Protein AF-A0A7V9MUY6-F1 (afdb_monomer_lite)

Structure (mmCIF, N/CA/C/O backbone):
data_AF-A0A7V9MUY6-F1
#
_entry.id   AF-A0A7V9MUY6-F1
#
loop_
_atom_site.group_PDB
_atom_site.id
_atom_site.type_symbol
_atom_site.label_atom_id
_atom_site.label_alt_id
_atom_site.label_comp_id
_atom_site.label_asym_id
_atom_site.label_entity_id
_atom_site.label_seq_id
_atom_site.pdbx_PDB_ins_code
_atom_site.Cartn_x
_atom_site.Cartn_y
_atom_site.Cartn_z
_atom_site.occupancy
_atom_site.B_iso_or_equiv
_atom_site.auth_seq_id
_atom_site.auth_comp_id
_atom_site.auth_asym_id
_atom_site.auth_atom_id
_atom_site.pdbx_PDB_model_num
ATOM 1 N N . MET A 1 1 ? 4.155 1.383 -14.208 1.00 79.19 1 MET A N 1
ATOM 2 C CA . MET A 1 1 ? 2.855 2.012 -13.908 1.00 79.19 1 MET A CA 1
ATOM 3 C C . MET A 1 1 ? 2.515 1.630 -12.487 1.00 79.19 1 MET A C 1
ATOM 5 O O . MET A 1 1 ? 2.610 0.447 -12.193 1.00 79.19 1 MET A O 1
ATOM 9 N N . THR A 1 2 ? 2.248 2.631 -11.652 1.00 97.62 2 THR A N 1
ATOM 10 C CA . THR A 1 2 ? 2.020 2.510 -10.209 1.00 97.62 2 THR A CA 1
ATOM 11 C C . THR A 1 2 ? 0.658 3.117 -9.907 1.00 97.62 2 THR A C 1
ATOM 13 O O . THR A 1 2 ? 0.421 4.258 -10.305 1.00 97.62 2 THR A O 1
ATOM 16 N N . TYR A 1 3 ? -0.215 2.377 -9.228 1.00 98.31 3 TYR A N 1
ATOM 17 C CA . TYR A 1 3 ? -1.560 2.824 -8.895 1.00 98.31 3 TYR A CA 1
ATOM 18 C C . TYR A 1 3 ? -1.998 2.338 -7.510 1.00 98.31 3 TYR A C 1
ATOM 20 O O . TYR A 1 3 ? -1.922 1.152 -7.182 1.00 98.31 3 TYR A O 1
ATOM 28 N N . CYS A 1 4 ? -2.484 3.291 -6.721 1.00 98.31 4 CYS A N 1
ATOM 29 C CA . CYS A 1 4 ? -2.986 3.109 -5.368 1.00 98.31 4 CYS A CA 1
ATOM 30 C C . CYS A 1 4 ? -4.335 3.830 -5.249 1.00 98.31 4 CYS A C 1
ATOM 32 O O . CYS A 1 4 ? -4.524 4.891 -5.847 1.00 98.31 4 CYS A O 1
ATOM 34 N N . LEU A 1 5 ? -5.255 3.269 -4.469 1.00 98.19 5 LEU A N 1
ATOM 35 C CA . LEU A 1 5 ? -6.594 3.803 -4.230 1.00 98.19 5 LEU A CA 1
ATOM 36 C C . LEU A 1 5 ? -6.920 3.739 -2.737 1.00 98.19 5 LEU A C 1
ATOM 38 O O . LEU A 1 5 ? -6.625 2.745 -2.071 1.00 98.19 5 LEU A O 1
ATOM 42 N N . GLY A 1 6 ? -7.592 4.779 -2.245 1.00 98.25 6 GLY A N 1
ATOM 43 C CA . GLY A 1 6 ? -8.255 4.780 -0.949 1.00 98.25 6 GLY A CA 1
ATOM 44 C C . GLY A 1 6 ? -9.675 5.326 -1.065 1.00 98.25 6 GLY A C 1
ATOM 45 O O . GLY A 1 6 ? -9.896 6.335 -1.732 1.00 98.25 6 GLY A O 1
ATOM 46 N N . ILE A 1 7 ? -10.630 4.653 -0.427 1.00 98.62 7 ILE A N 1
ATOM 47 C CA . ILE A 1 7 ? -12.044 5.035 -0.391 1.00 98.62 7 ILE A CA 1
ATOM 48 C C . ILE A 1 7 ? -12.471 5.166 1.066 1.00 98.62 7 ILE A C 1
ATOM 50 O O . ILE A 1 7 ? -12.364 4.207 1.831 1.00 98.62 7 ILE A O 1
ATOM 54 N N . VAL A 1 8 ? -12.990 6.340 1.424 1.00 98.25 8 VAL A N 1
ATOM 55 C CA . VAL A 1 8 ? -13.608 6.607 2.726 1.00 98.25 8 VAL A CA 1
ATOM 56 C C . VAL A 1 8 ? -15.110 6.366 2.615 1.00 98.25 8 VAL A C 1
ATOM 58 O O . VAL A 1 8 ? -15.773 6.927 1.745 1.00 98.25 8 VAL A O 1
ATOM 61 N N . LEU A 1 9 ? -15.640 5.533 3.503 1.00 98.50 9 LEU A N 1
ATOM 62 C CA . LEU A 1 9 ? -17.050 5.178 3.600 1.00 98.50 9 LEU A CA 1
ATOM 63 C C . LEU A 1 9 ? -17.554 5.482 5.018 1.00 98.50 9 LEU A C 1
ATOM 65 O O . LEU A 1 9 ? -16.768 5.447 5.965 1.00 98.50 9 LEU A O 1
ATOM 69 N N . PRO A 1 10 ? -18.870 5.671 5.215 1.00 98.38 10 PRO A N 1
ATOM 70 C CA . PRO A 1 10 ? -19.438 5.771 6.560 1.00 98.38 10 PRO A CA 1
ATOM 71 C C . PRO A 1 10 ? -19.105 4.564 7.455 1.00 98.38 10 PRO A C 1
ATOM 73 O O . PRO A 1 10 ? -18.963 4.714 8.662 1.00 98.38 10 PRO A O 1
ATOM 76 N N . ALA A 1 11 ? -18.953 3.372 6.862 1.00 98.12 11 ALA A N 1
ATOM 77 C CA . ALA A 1 11 ? -18.629 2.134 7.574 1.00 98.12 11 ALA A CA 1
ATOM 78 C C . ALA A 1 11 ? -17.120 1.896 7.787 1.00 98.12 11 ALA A C 1
ATOM 80 O O . ALA A 1 11 ? -16.754 0.938 8.464 1.00 98.12 11 ALA A O 1
ATOM 81 N N . GLY A 1 12 ? -16.237 2.714 7.200 1.00 97.25 12 GLY A N 1
ATOM 82 C CA . GLY A 1 12 ? -14.791 2.527 7.319 1.00 97.25 12 GLY A CA 1
ATOM 83 C C . GLY A 1 12 ? -14.007 2.898 6.063 1.00 97.25 12 GLY A C 1
ATOM 84 O O . GLY A 1 12 ? -14.399 3.773 5.296 1.00 97.25 12 GLY A O 1
ATOM 85 N N . LEU A 1 13 ? -12.869 2.235 5.859 1.00 97.94 13 LEU A N 1
ATOM 86 C CA . LEU A 1 13 ? -11.898 2.562 4.816 1.00 97.94 13 LEU A CA 1
ATOM 87 C C . LEU A 1 13 ? -11.598 1.334 3.948 1.00 97.94 13 LEU A C 1
ATOM 89 O O . LEU A 1 13 ? -11.381 0.243 4.474 1.00 97.94 13 LEU A O 1
ATOM 93 N N . VAL A 1 14 ? -11.534 1.520 2.629 1.00 98.19 14 VAL A N 1
ATOM 94 C CA . VAL A 1 14 ? -11.052 0.509 1.673 1.00 98.19 14 VAL A CA 1
ATOM 95 C C . VAL A 1 14 ? -9.778 1.027 1.023 1.00 98.19 14 VAL A C 1
ATOM 97 O O . VAL A 1 14 ? -9.770 2.126 0.475 1.00 98.19 14 VAL A O 1
ATOM 100 N N . LEU A 1 15 ? -8.707 0.238 1.072 1.00 98.50 15 LEU A N 1
ATOM 101 C CA . LEU A 1 15 ? -7.393 0.593 0.541 1.00 98.50 15 LEU A CA 1
ATOM 102 C C . LEU A 1 15 ? -6.885 -0.522 -0.377 1.00 98.50 15 LEU A C 1
ATOM 104 O O . LEU A 1 15 ? -6.998 -1.699 -0.035 1.00 98.50 15 LEU A O 1
ATOM 108 N N . ALA A 1 16 ? -6.301 -0.164 -1.518 1.00 98.38 16 ALA A N 1
ATOM 109 C CA . ALA A 1 16 ? -5.707 -1.118 -2.452 1.00 98.38 16 ALA A CA 1
ATOM 110 C C . ALA A 1 16 ? -4.504 -0.507 -3.179 1.00 98.38 16 ALA A C 1
ATOM 112 O O . ALA A 1 16 ? -4.510 0.675 -3.524 1.00 98.38 16 ALA A O 1
ATOM 113 N N . SER A 1 17 ? -3.487 -1.321 -3.456 1.00 98.38 17 SER A N 1
ATOM 114 C CA . SER A 1 17 ? -2.350 -0.936 -4.294 1.00 98.38 17 SER A CA 1
ATOM 115 C C . SER A 1 17 ? -1.919 -2.061 -5.221 1.00 98.38 17 SER A C 1
ATOM 117 O O . SER A 1 17 ? -2.053 -3.248 -4.916 1.00 98.38 17 SER A O 1
ATOM 119 N N . ASP A 1 18 ? -1.387 -1.676 -6.376 1.00 98.38 18 ASP A N 1
ATOM 120 C CA . ASP A 1 18 ? -0.666 -2.584 -7.254 1.00 98.38 18 ASP A CA 1
ATOM 121 C C . ASP A 1 18 ? 0.799 -2.759 -6.786 1.00 98.38 18 ASP A C 1
ATOM 123 O O . ASP A 1 18 ? 1.298 -2.050 -5.912 1.00 98.38 18 ASP A O 1
ATOM 127 N N . SER A 1 19 ? 1.550 -3.666 -7.416 1.00 98.06 19 SER A N 1
ATOM 128 C CA . SER A 1 19 ? 2.953 -3.937 -7.052 1.00 98.06 19 SER A CA 1
ATOM 129 C C . SER A 1 19 ? 3.981 -3.625 -8.139 1.00 98.06 19 SER A C 1
ATOM 131 O O . SER A 1 19 ? 5.173 -3.645 -7.852 1.00 98.06 19 SER A O 1
ATOM 133 N N . ARG A 1 20 ? 3.578 -3.299 -9.373 1.00 98.44 20 ARG A N 1
ATOM 134 C CA . ARG A 1 20 ? 4.533 -3.011 -10.451 1.00 98.44 20 ARG A CA 1
ATOM 135 C C . ARG A 1 20 ? 5.228 -1.675 -10.178 1.00 98.44 20 ARG A C 1
ATOM 137 O O . ARG A 1 20 ? 4.556 -0.663 -10.013 1.00 98.44 20 ARG A O 1
ATOM 144 N N . SER A 1 21 ? 6.556 -1.658 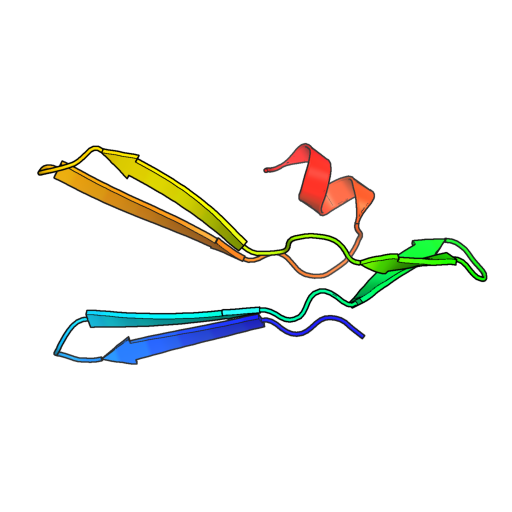-10.170 1.00 98.00 21 SER A N 1
ATOM 145 C CA . SER A 1 21 ? 7.359 -0.450 -9.941 1.00 98.00 21 SER A CA 1
ATOM 146 C C . SER A 1 21 ? 8.477 -0.333 -10.966 1.00 98.00 21 SER A C 1
ATOM 148 O O . SER A 1 21 ? 9.010 -1.341 -11.422 1.00 98.00 21 SER A O 1
ATOM 150 N N . ASN A 1 22 ? 8.830 0.903 -11.313 1.00 97.62 22 ASN A N 1
ATOM 151 C CA . ASN A 1 22 ? 10.053 1.199 -12.050 1.00 97.62 22 ASN A CA 1
ATOM 152 C C . ASN A 1 22 ? 11.191 1.391 -11.031 1.00 97.62 22 ASN A C 1
ATOM 154 O O . ASN A 1 22 ? 11.114 2.304 -10.209 1.00 97.62 22 ASN A O 1
ATOM 158 N N . ALA A 1 23 ? 12.192 0.513 -11.069 1.00 97.00 23 ALA A N 1
ATOM 159 C CA . ALA A 1 23 ? 13.388 0.562 -10.227 1.00 97.00 23 ALA A CA 1
ATOM 160 C C . ALA A 1 23 ? 14.632 1.081 -10.978 1.00 97.00 23 ALA A C 1
ATOM 162 O O . ALA A 1 23 ? 15.700 1.193 -10.387 1.00 97.00 23 ALA A O 1
ATOM 163 N N . GLY A 1 24 ? 14.494 1.417 -12.262 1.00 97.19 24 GLY A N 1
ATOM 164 C CA . GLY A 1 24 ? 15.582 1.824 -13.144 1.00 97.19 24 GLY A CA 1
ATOM 165 C C . GLY A 1 24 ? 15.252 1.535 -14.608 1.00 97.19 24 GLY A C 1
ATOM 166 O O . GLY A 1 24 ? 14.246 0.895 -14.926 1.00 97.19 24 GLY A O 1
ATOM 167 N N . VAL A 1 25 ? 16.114 1.996 -15.516 1.00 97.88 25 VAL A N 1
ATOM 168 C CA . VAL A 1 25 ? 16.015 1.644 -16.942 1.00 97.88 25 VAL A CA 1
ATOM 169 C C . VAL A 1 25 ? 16.049 0.118 -17.071 1.00 97.88 25 VAL A C 1
ATOM 171 O O . VAL A 1 25 ? 16.904 -0.530 -16.475 1.00 97.88 25 VAL A O 1
ATOM 174 N N . ASP A 1 26 ? 15.063 -0.444 -17.774 1.00 97.44 26 ASP A N 1
ATOM 175 C CA . ASP A 1 26 ? 14.850 -1.889 -17.957 1.00 97.44 26 ASP A CA 1
ATOM 176 C C . ASP A 1 26 ? 14.664 -2.713 -16.670 1.00 97.44 26 ASP A C 1
ATOM 178 O O . ASP A 1 26 ? 14.732 -3.942 -16.681 1.00 97.44 26 ASP A O 1
ATOM 182 N N . GLN A 1 27 ? 14.345 -2.056 -15.551 1.00 97.50 27 GLN A N 1
ATOM 183 C CA . GLN A 1 27 ? 14.113 -2.709 -14.263 1.00 97.50 27 GLN A CA 1
ATOM 184 C C . GLN A 1 27 ? 12.685 -2.477 -13.774 1.00 97.50 27 GLN A C 1
ATOM 186 O O . GLN A 1 27 ? 12.403 -1.617 -12.937 1.00 97.50 27 GLN A O 1
ATOM 191 N N . VAL A 1 28 ? 11.756 -3.290 -14.279 1.00 97.69 28 VAL A N 1
ATOM 192 C CA . VAL A 1 28 ? 10.383 -3.343 -13.766 1.00 97.69 28 VAL A CA 1
ATOM 193 C C . VAL A 1 28 ? 10.257 -4.515 -12.802 1.00 97.69 28 VAL A C 1
ATOM 195 O O . VAL A 1 28 ? 10.347 -5.671 -13.204 1.00 97.69 28 VAL A O 1
ATOM 198 N N . THR A 1 29 ? 10.020 -4.219 -11.527 1.00 97.00 29 THR A N 1
ATOM 199 C CA . THR A 1 29 ? 9.967 -5.231 -10.463 1.00 97.00 29 THR A CA 1
ATOM 200 C C . THR A 1 29 ? 8.687 -5.128 -9.635 1.00 97.00 29 THR A C 1
ATOM 202 O O . THR A 1 29 ? 7.881 -4.208 -9.812 1.00 97.00 29 THR A O 1
ATOM 205 N N . ARG A 1 30 ? 8.476 -6.103 -8.747 1.00 98.00 30 ARG A N 1
ATOM 206 C CA . ARG A 1 30 ? 7.390 -6.104 -7.765 1.00 98.00 30 ARG A CA 1
ATOM 207 C C . ARG A 1 30 ? 7.877 -5.491 -6.458 1.00 98.00 30 ARG A C 1
ATOM 209 O O . ARG A 1 30 ? 8.787 -6.020 -5.830 1.00 98.00 30 ARG A O 1
ATOM 216 N N . VAL A 1 31 ? 7.227 -4.416 -6.031 1.00 97.31 31 VAL A N 1
ATOM 217 C CA . VAL A 1 31 ? 7.469 -3.757 -4.743 1.00 97.31 31 VAL A CA 1
ATOM 218 C C . VAL A 1 31 ? 6.144 -3.622 -4.003 1.00 97.31 31 VAL A C 1
ATOM 220 O O . VAL A 1 31 ? 5.118 -3.300 -4.605 1.00 97.31 31 VAL A O 1
ATOM 223 N N . ARG A 1 32 ? 6.158 -3.868 -2.692 1.00 97.50 32 ARG A N 1
ATOM 224 C CA . ARG A 1 32 ? 5.020 -3.592 -1.810 1.00 97.50 32 ARG A CA 1
ATOM 225 C C . ARG A 1 32 ? 4.809 -2.079 -1.717 1.00 97.50 32 ARG A C 1
ATOM 227 O O . ARG A 1 32 ? 5.738 -1.352 -1.394 1.00 97.50 32 ARG A O 1
ATOM 234 N N . LYS A 1 33 ? 3.582 -1.621 -1.967 1.00 98.25 33 LYS A N 1
ATOM 235 C CA . LYS A 1 33 ? 3.185 -0.205 -1.862 1.00 98.25 33 LYS A CA 1
ATOM 236 C C . LYS A 1 33 ? 2.098 0.019 -0.814 1.00 98.25 33 LYS A C 1
ATOM 238 O O . LYS A 1 33 ? 1.265 0.903 -0.968 1.00 98.25 33 LYS A O 1
ATOM 243 N N . PHE A 1 34 ? 2.024 -0.866 0.174 1.00 98.12 34 PHE A N 1
ATOM 244 C CA . PHE A 1 34 ? 1.030 -0.849 1.240 1.00 98.12 34 PHE A CA 1
ATOM 245 C C . PHE A 1 3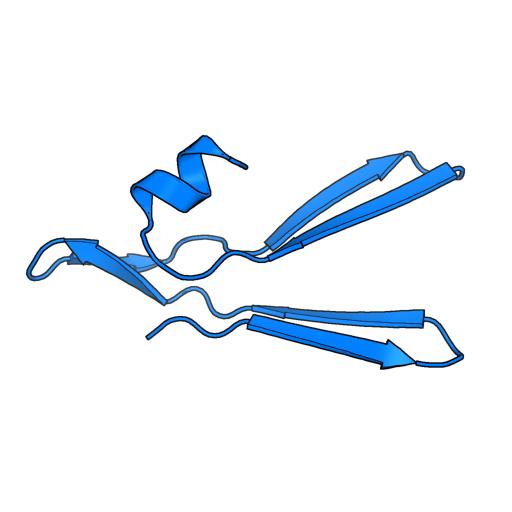4 ? 1.734 -1.213 2.538 1.00 98.12 34 PHE A C 1
ATOM 247 O O . PHE A 1 34 ? 2.108 -2.375 2.718 1.00 98.12 34 PHE A O 1
ATOM 254 N N . GLU A 1 35 ? 1.881 -0.235 3.421 1.00 97.81 35 GLU A N 1
ATOM 255 C CA . GLU A 1 35 ? 2.495 -0.411 4.733 1.00 97.81 35 GLU A CA 1
ATOM 256 C C . GLU A 1 35 ? 1.457 -0.196 5.837 1.00 97.81 35 GLU A C 1
ATOM 258 O O . GLU A 1 35 ? 0.686 0.765 5.782 1.00 97.81 35 GLU A O 1
ATOM 263 N N . LEU A 1 36 ? 1.416 -1.104 6.817 1.00 96.44 36 LEU A N 1
ATOM 264 C CA . LEU A 1 36 ? 0.400 -1.145 7.870 1.00 96.44 36 LEU A CA 1
ATOM 265 C C . LEU A 1 36 ? 1.046 -0.970 9.245 1.00 96.44 36 LEU A C 1
ATOM 267 O O . LEU A 1 36 ? 1.778 -1.836 9.713 1.00 96.44 36 LEU A O 1
ATOM 271 N N . PHE A 1 37 ? 0.663 0.092 9.942 1.00 97.12 37 PHE A N 1
ATOM 272 C CA . PHE A 1 37 ? 1.047 0.352 11.322 1.00 97.12 37 PHE A CA 1
ATOM 273 C C . PHE A 1 37 ? -0.172 0.124 12.215 1.00 97.12 37 PHE A C 1
ATOM 275 O O . PHE A 1 37 ? -1.150 0.871 12.152 1.00 97.12 37 PHE A O 1
ATOM 282 N N . SER A 1 38 ? -0.140 -0.920 13.042 1.00 97.31 38 SER A N 1
ATOM 283 C CA . SER A 1 38 ? -1.269 -1.290 13.899 1.00 97.31 38 SER A CA 1
ATOM 284 C C . SER A 1 38 ? -0.867 -1.334 15.368 1.00 97.31 38 SER A C 1
ATOM 286 O O . SER A 1 38 ? 0.124 -1.959 15.738 1.00 97.31 38 SER A O 1
ATOM 288 N N . GLN A 1 39 ? -1.681 -0.694 16.204 1.00 98.19 39 GLN A N 1
ATOM 289 C CA . GLN A 1 39 ? -1.711 -0.898 17.644 1.00 98.19 39 GLN A CA 1
ATOM 290 C C . GLN A 1 39 ? -3.097 -1.460 18.001 1.00 98.19 39 GLN A C 1
ATOM 292 O O . GLN A 1 39 ? -4.062 -0.684 18.063 1.00 98.19 39 GLN A O 1
ATOM 297 N N . PRO A 1 40 ? -3.225 -2.788 18.198 1.00 97.06 40 PRO A N 1
ATOM 298 C CA . PRO A 1 40 ? -4.507 -3.437 18.462 1.00 97.06 40 PRO A CA 1
ATOM 299 C C . PRO A 1 40 ? -5.274 -2.777 19.614 1.00 97.06 40 PRO A C 1
ATOM 301 O O . PRO A 1 40 ? -4.697 -2.452 20.648 1.00 97.06 40 PRO A O 1
ATOM 304 N N . GLY A 1 41 ? -6.574 -2.545 19.415 1.00 97.19 41 GLY A N 1
ATOM 305 C CA . GLY A 1 41 ? -7.438 -1.862 20.387 1.00 97.19 41 GLY A CA 1
ATOM 306 C C . GLY A 1 41 ? -7.259 -0.340 20.478 1.00 97.19 41 GLY A C 1
ATOM 307 O O . GLY A 1 41 ? -8.005 0.298 21.213 1.00 97.19 41 GLY A O 1
ATOM 308 N N . SER A 1 42 ? -6.313 0.256 19.740 1.00 98.06 42 SER A N 1
ATOM 309 C CA . SER A 1 42 ? -6.070 1.705 19.752 1.00 98.06 42 SER A CA 1
ATOM 310 C C . SER A 1 42 ? -6.186 2.336 18.366 1.00 98.06 42 SER A C 1
ATOM 312 O O . SER A 1 42 ? -7.061 3.171 18.150 1.00 98.06 42 SER A O 1
ATOM 314 N N . ARG A 1 43 ? -5.314 1.966 17.419 1.00 97.69 43 ARG A N 1
ATOM 315 C CA . ARG A 1 43 ? -5.258 2.627 16.107 1.00 97.69 43 ARG A CA 1
ATOM 316 C C . ARG A 1 43 ? -4.702 1.739 15.007 1.00 97.69 43 ARG A C 1
ATOM 318 O O . ARG A 1 43 ? -3.867 0.867 15.243 1.00 97.69 43 ARG A O 1
ATOM 325 N N . VAL A 1 44 ? -5.129 2.041 13.788 1.00 97.81 44 VAL A N 1
ATOM 326 C CA . VAL A 1 44 ? -4.573 1.507 12.548 1.00 97.81 44 VAL A CA 1
ATOM 327 C C . VAL A 1 44 ? -4.256 2.687 11.639 1.00 97.81 44 VAL A C 1
ATOM 329 O O . VAL A 1 44 ? -5.116 3.531 11.398 1.00 97.81 44 VAL A O 1
ATOM 332 N N . ILE A 1 45 ? -3.019 2.754 11.160 1.00 97.50 45 ILE A N 1
ATOM 333 C CA . ILE A 1 45 ? -2.538 3.741 10.193 1.00 97.50 45 ILE A CA 1
ATOM 334 C C . ILE A 1 45 ? -1.977 2.964 9.006 1.00 97.50 45 ILE A C 1
ATOM 336 O O . ILE A 1 45 ? -1.322 1.938 9.173 1.00 97.50 45 ILE A O 1
ATOM 340 N N . THR A 1 46 ? -2.257 3.418 7.790 1.00 97.50 46 THR A N 1
ATOM 341 C CA . THR A 1 46 ? -1.759 2.785 6.565 1.00 97.50 46 THR A CA 1
ATOM 342 C C . THR A 1 46 ? -1.170 3.838 5.644 1.00 97.50 46 THR A C 1
ATOM 344 O O . THR A 1 46 ? -1.722 4.932 5.532 1.00 97.50 46 THR A O 1
ATOM 347 N N . VAL A 1 47 ? -0.074 3.496 4.970 1.00 98.00 47 VAL A N 1
ATOM 348 C CA . VAL A 1 47 ? 0.570 4.345 3.963 1.00 98.00 47 VAL A CA 1
ATOM 349 C C . VAL A 1 47 ? 0.624 3.591 2.638 1.00 98.00 47 VAL A C 1
ATOM 351 O O . VAL A 1 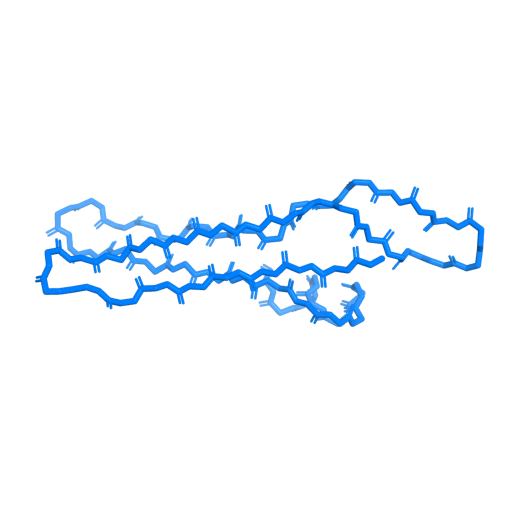47 ? 1.073 2.445 2.582 1.00 98.00 47 VAL A O 1
ATOM 354 N N . LEU A 1 48 ? 0.157 4.237 1.567 1.00 98.44 48 LEU A N 1
ATOM 355 C CA . LEU A 1 48 ? 0.290 3.745 0.199 1.00 98.44 48 LEU A CA 1
ATOM 356 C C . LEU A 1 48 ? 1.262 4.644 -0.562 1.00 98.44 48 LEU A C 1
ATOM 358 O O . LEU A 1 48 ? 1.191 5.865 -0.434 1.00 98.44 48 LEU A O 1
ATOM 362 N N . SER A 1 49 ? 2.152 4.060 -1.362 1.00 98.12 49 SER A N 1
ATOM 363 C CA . SER A 1 49 ? 3.221 4.805 -2.035 1.00 98.12 49 SER A CA 1
ATOM 364 C C . SER A 1 49 ? 3.056 4.860 -3.555 1.00 98.12 49 SER A C 1
ATOM 366 O O . SER A 1 49 ? 2.574 3.925 -4.194 1.00 98.12 49 SER A O 1
ATOM 368 N N . ALA A 1 50 ? 3.464 5.982 -4.147 1.00 98.06 50 ALA A N 1
ATOM 369 C CA . ALA A 1 50 ? 3.544 6.186 -5.588 1.00 98.06 50 ALA A CA 1
ATOM 370 C C . ALA A 1 50 ? 4.665 7.183 -5.918 1.00 98.06 50 ALA A C 1
ATOM 372 O O . ALA A 1 50 ? 5.043 7.999 -5.082 1.00 98.06 50 ALA A O 1
ATOM 373 N N . GLY A 1 51 ? 5.182 7.129 -7.147 1.00 97.19 51 GLY A N 1
ATOM 374 C CA . GLY A 1 51 ? 6.270 7.999 -7.600 1.00 97.19 51 GLY A CA 1
ATOM 375 C C . GLY A 1 51 ? 7.636 7.311 -7.579 1.00 97.19 51 GLY A C 1
ATOM 376 O O . GLY A 1 51 ? 7.750 6.146 -7.963 1.00 97.19 51 GLY A O 1
ATOM 377 N N . ASN A 1 52 ? 8.677 8.058 -7.203 1.00 97.81 52 ASN A N 1
ATOM 378 C CA . ASN A 1 52 ? 10.056 7.574 -7.210 1.00 97.81 52 ASN A CA 1
ATOM 379 C C . ASN A 1 52 ? 10.270 6.501 -6.129 1.00 97.81 52 ASN A C 1
ATOM 381 O O . ASN A 1 52 ? 10.055 6.762 -4.946 1.00 97.81 52 ASN A O 1
ATOM 385 N N . LEU A 1 53 ? 10.734 5.317 -6.544 1.00 97.44 53 LEU A N 1
ATOM 386 C CA . LEU A 1 53 ? 10.907 4.170 -5.655 1.00 97.44 53 LEU A CA 1
ATOM 387 C C . LEU A 1 53 ? 11.848 4.480 -4.480 1.00 97.44 53 LEU A C 1
ATOM 389 O O . LEU A 1 53 ? 11.459 4.266 -3.333 1.00 97.44 53 LEU A O 1
ATOM 393 N N . ALA A 1 54 ? 13.026 5.046 -4.753 1.00 97.81 54 ALA A N 1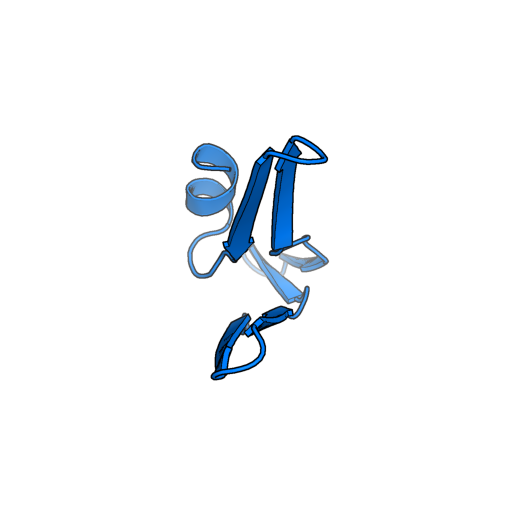
ATOM 394 C CA . ALA A 1 54 ? 14.016 5.361 -3.724 1.00 97.81 54 ALA A CA 1
ATOM 395 C C . ALA A 1 54 ? 13.484 6.387 -2.712 1.00 97.81 54 ALA A C 1
ATOM 397 O O . ALA A 1 54 ? 13.637 6.203 -1.505 1.00 97.81 54 ALA A O 1
ATOM 398 N N . THR A 1 55 ? 12.795 7.431 -3.186 1.00 98.31 55 THR A N 1
ATOM 399 C CA . THR A 1 55 ? 12.164 8.421 -2.302 1.00 98.31 55 THR A CA 1
ATOM 400 C C . THR A 1 55 ? 11.112 7.77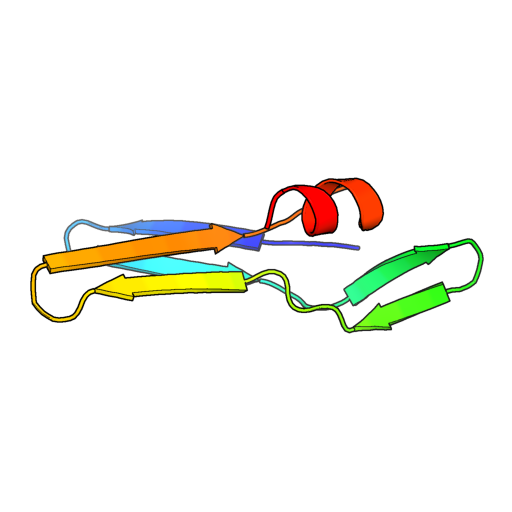2 -1.411 1.00 98.31 55 THR A C 1
ATOM 402 O O . THR A 1 55 ? 11.139 7.971 -0.202 1.00 98.31 55 THR A O 1
ATOM 405 N N . THR A 1 56 ? 10.209 6.968 -1.979 1.00 97.94 56 THR A N 1
ATOM 406 C CA . THR A 1 56 ? 9.137 6.341 -1.192 1.00 97.94 56 THR A CA 1
ATOM 407 C C . THR A 1 56 ? 9.675 5.372 -0.139 1.00 97.94 56 THR A C 1
ATOM 409 O O . THR A 1 56 ? 9.227 5.435 0.998 1.00 97.94 56 THR A O 1
ATOM 412 N N . GLN A 1 57 ? 10.691 4.567 -0.471 1.00 96.81 57 GLN A N 1
ATOM 413 C CA . GLN A 1 57 ? 11.352 3.649 0.468 1.00 96.81 57 GLN A CA 1
ATOM 414 C C . GLN A 1 57 ? 12.189 4.350 1.544 1.00 96.81 57 GLN A C 1
ATOM 416 O O . GLN A 1 57 ? 12.518 3.741 2.549 1.00 96.81 57 GLN A O 1
ATOM 421 N N . SER A 1 58 ? 12.576 5.611 1.338 1.00 97.88 58 SER A N 1
ATOM 422 C CA . SER A 1 58 ? 13.277 6.380 2.377 1.00 97.88 58 SER A CA 1
ATOM 423 C C . SER A 1 58 ? 12.316 6.975 3.411 1.00 97.88 58 SER A C 1
ATOM 425 O O . SER A 1 58 ? 12.753 7.407 4.473 1.00 97.88 58 SER A O 1
ATOM 427 N N . VAL A 1 59 ? 11.022 7.051 3.082 1.00 96.50 59 VAL A N 1
ATOM 428 C CA . VAL A 1 59 ? 9.980 7.629 3.944 1.00 96.50 59 VAL A CA 1
ATOM 429 C C . VAL A 1 59 ? 9.249 6.550 4.743 1.00 96.50 59 VAL A C 1
ATOM 431 O O . VAL A 1 59 ? 8.888 6.801 5.891 1.00 96.50 59 VAL A O 1
ATOM 434 N N . THR A 1 60 ? 9.004 5.388 4.130 1.00 86.62 60 THR A N 1
ATOM 435 C CA . THR A 1 60 ? 8.349 4.224 4.752 1.00 86.62 60 THR A CA 1
ATOM 436 C C . THR A 1 60 ? 9.362 3.147 5.077 1.00 86.62 60 THR A C 1
ATOM 438 O O . THR A 1 60 ? 9.391 2.713 6.245 1.00 86.62 60 THR A O 1
#

pLDDT: mean 97.31, std 2.81, range [79.19, 98.62]

Secondary structure 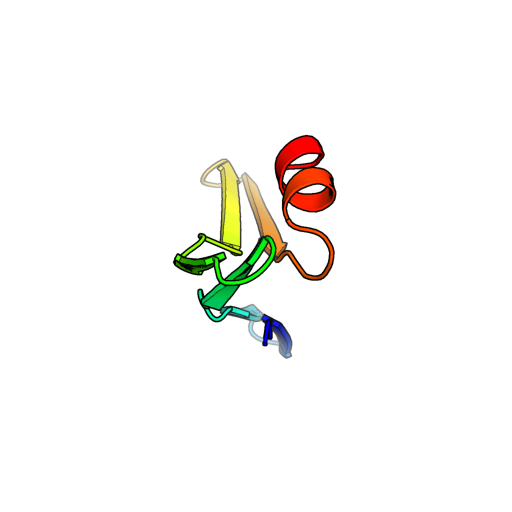(DSSP, 8-state):
---EEEEEETTEEEEEE--EEEEETTEEEE---EEEEEETTTEEEEEE--S-HHHHHHH-

Sequence (60 aa):
MTYCLGIVLPAGLVLASDSRSNAGVDQVTRVRKFELFSQPGSRVITVLSAGNLATTQSVT

Radius of gyration: 13.52 Å; chains: 1; bounding box: 36×14×38 Å

Foldseek 3Di:
DWDWDWDQDPVGIDIDTFFWDDPDVVDTDGDDQWDWDDDPPPDIDIGGDDDHPVVRVVVD